Protein AF-A0A512M3W3-F1 (afdb_monomer)

pLDDT: mean 89.57, std 8.47, range [56.0, 97.81]

Mean predicted aligned error: 6.52 Å

Nearest PDB structures (foldseek):
  1sd4-assembly1_B  TM=7.323E-01  e=3.436E-04  Staphylococcus aureus
  5e1w-assembly1_A  TM=5.384E-01  e=1.565E-02  Dehalococcoides mccartyi CBDB1
  4nb5-assembly1_C  TM=4.939E-01  e=6.659E-02  Mycobacterium tuberculosis H37Rv
  8ffz-assembly1_B  TM=5.895E-01  e=1.056E-01  Saccharomyces cerevisiae S288C
  7ane-assembly1_Ap  TM=4.537E-01  e=8.680E-01  Leishmania major

Solvent-accessible surface area (backbone atoms only — not comparable to full-atom values): 6610 Å² total; per-residue (Å²): 109,67,67,30,58,74,58,53,50,36,34,60,65,58,50,42,76,70,42,83,89,52,68,58,73,69,56,45,43,51,56,52,48,53,35,36,76,72,59,52,26,44,79,46,71,50,88,96,50,95,54,56,34,36,30,54,64,62,57,58,70,60,53,47,53,55,50,49,53,50,48,30,57,72,75,30,82,62,32,70,66,55,49,52,52,59,65,63,32,70,87,81,44,75,74,52,71,70,55,52,54,52,51,51,52,57,52,53,64,71,68,56,130

InterPro domains:
  IPR005650 BlaI transcriptional regulatory family [PF03965] (1-108)
  IPR036388 Winged helix-like DNA-binding domain superfamily [G3DSA:1.10.10.10] (1-64)
  IPR036390 Winged helix DNA-binding domain superfamily [SSF46785] (1-110)

Radius of gyration: 19.13 Å; Cα contacts (8 Å, |Δi|>4): 100; chains: 1; bounding box: 44×30×45 Å

Organism: NCBI:txid748831

Sequence (113 aa):
MDILYRLGEATAAQVQSSMTDAPNYSAVRALLGVLVDKGHASVTKAEGARHYLYVPKEPAQKAGKGALKRLMATFFDDSPAALVANLLDPSERRLKPSEVDQLQALIDAHRKP

Foldseek 3Di:
DVQQLVVQKDFLVSVQVPDDVGDDSVVSVVVLVVCVVVQQWPWDDPVVDPTIMIGGPDHSVVVVVVVVCVCCVPPVVVDPVSVVVVVCPVVPDHDDPVVVVVVVVVVVVVVPD

Secondary structure (DSSP, 8-state):
-HHHHHHSSEEHHHHHHTSTT---HHHHHHHHHHHHHTTSEEEEEPTT-SSEEEEESS-HHHHHHHHHHHHHHHHSTT-HHHHHHHHT-TTT----HHHHHHHHHHHHHHH--

Structure (mmCIF, N/CA/C/O backbone):
data_AF-A0A512M3W3-F1
#
_entry.id   AF-A0A512M3W3-F1
#
loop_
_atom_site.group_PDB
_atom_site.id
_atom_site.type_symbol
_atom_site.label_atom_id
_atom_site.label_alt_id
_atom_site.label_comp_id
_atom_site.label_asym_id
_atom_site.label_entity_id
_atom_site.label_seq_id
_atom_site.pdbx_PDB_ins_code
_atom_site.Cartn_x
_atom_site.Cartn_y
_atom_site.Cartn_z
_atom_site.occupancy
_atom_site.B_iso_or_equiv
_atom_site.auth_seq_id
_atom_site.auth_comp_id
_atom_site.auth_asym_id
_atom_site.auth_atom_id
_atom_site.pdbx_PDB_model_num
ATOM 1 N N . MET A 1 1 ? 1.694 -2.899 -6.788 1.00 93.44 1 MET A N 1
ATOM 2 C CA . MET A 1 1 ? 1.236 -1.521 -6.502 1.00 93.44 1 MET A CA 1
ATOM 3 C C . MET A 1 1 ? 1.670 -1.065 -5.123 1.00 93.44 1 MET A C 1
ATOM 5 O O . MET A 1 1 ? 2.252 0.002 -5.031 1.00 93.44 1 MET A O 1
ATOM 9 N N . ASP A 1 2 ? 1.474 -1.868 -4.081 1.00 93.94 2 ASP A N 1
ATOM 10 C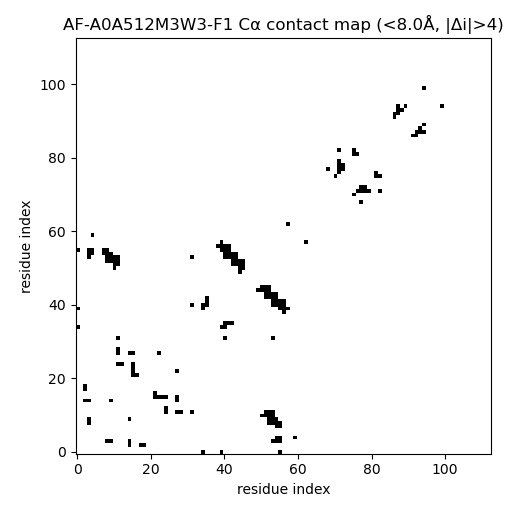 CA . ASP A 1 2 ? 1.754 -1.475 -2.688 1.00 93.94 2 ASP A CA 1
ATOM 11 C C . ASP A 1 2 ? 3.193 -1.006 -2.453 1.00 93.94 2 ASP A C 1
ATOM 13 O O . ASP A 1 2 ? 3.414 -0.007 -1.777 1.00 93.94 2 ASP A O 1
ATOM 17 N N . ILE A 1 3 ? 4.174 -1.660 -3.087 1.00 96.00 3 ILE A N 1
ATOM 18 C CA . ILE A 1 3 ? 5.577 -1.220 -3.053 1.00 96.00 3 ILE A CA 1
ATOM 19 C C . ILE A 1 3 ? 5.735 0.195 -3.633 1.00 96.00 3 ILE A C 1
ATOM 21 O O . ILE A 1 3 ? 6.423 1.014 -3.035 1.00 96.00 3 ILE A O 1
ATOM 25 N N . LEU A 1 4 ? 5.072 0.506 -4.754 1.00 95.69 4 LEU A N 1
ATOM 26 C CA . LEU A 1 4 ? 5.115 1.845 -5.353 1.00 95.69 4 LEU A CA 1
ATOM 27 C C . LEU A 1 4 ? 4.426 2.879 -4.456 1.00 95.69 4 LEU A C 1
ATOM 29 O O . LEU A 1 4 ? 4.946 3.972 -4.292 1.00 95.69 4 LEU A O 1
ATOM 33 N N . TYR A 1 5 ? 3.297 2.534 -3.829 1.00 94.81 5 TYR A N 1
ATOM 34 C CA . TYR A 1 5 ? 2.635 3.428 -2.873 1.00 94.81 5 TYR A CA 1
ATOM 35 C C . TYR A 1 5 ? 3.485 3.704 -1.633 1.00 94.81 5 TYR A C 1
ATOM 37 O O . TYR A 1 5 ? 3.508 4.831 -1.151 1.00 94.81 5 TYR A O 1
ATOM 45 N N . ARG A 1 6 ? 4.194 2.690 -1.129 1.00 93.44 6 ARG A N 1
ATOM 46 C CA . ARG A 1 6 ? 5.075 2.816 0.035 1.00 93.44 6 ARG A CA 1
ATOM 47 C C . ARG A 1 6 ? 6.326 3.643 -0.260 1.00 93.44 6 ARG A C 1
ATOM 49 O O . ARG A 1 6 ? 6.772 4.370 0.618 1.00 93.44 6 ARG A O 1
ATOM 56 N N . LEU A 1 7 ? 6.893 3.512 -1.460 1.00 93.94 7 LEU A N 1
ATOM 57 C CA . LEU A 1 7 ? 8.112 4.222 -1.860 1.00 93.94 7 LEU A CA 1
ATOM 58 C C . LEU A 1 7 ? 7.839 5.578 -2.531 1.00 93.94 7 LEU A C 1
ATOM 60 O O . LEU A 1 7 ? 8.756 6.379 -2.670 1.00 93.94 7 LEU A O 1
ATOM 64 N N . GLY A 1 8 ? 6.600 5.849 -2.946 1.00 92.94 8 GLY A N 1
ATOM 65 C CA . GLY A 1 8 ? 6.223 7.031 -3.728 1.00 92.94 8 GLY A CA 1
ATOM 66 C C . GLY A 1 8 ? 6.611 6.897 -5.201 1.00 92.94 8 GLY A C 1
ATOM 67 O O . GLY A 1 8 ? 5.762 7.020 -6.078 1.00 92.94 8 GLY A O 1
ATOM 68 N N . GLU A 1 9 ? 7.866 6.557 -5.471 1.00 93.12 9 GLU A N 1
ATOM 69 C CA . GLU A 1 9 ? 8.382 6.195 -6.788 1.00 93.12 9 GLU A CA 1
ATOM 70 C C . GLU A 1 9 ? 9.491 5.149 -6.654 1.00 93.12 9 GLU A C 1
ATOM 72 O O . GLU A 1 9 ? 10.166 5.067 -5.627 1.00 93.12 9 GLU A O 1
ATOM 77 N N . ALA A 1 10 ? 9.673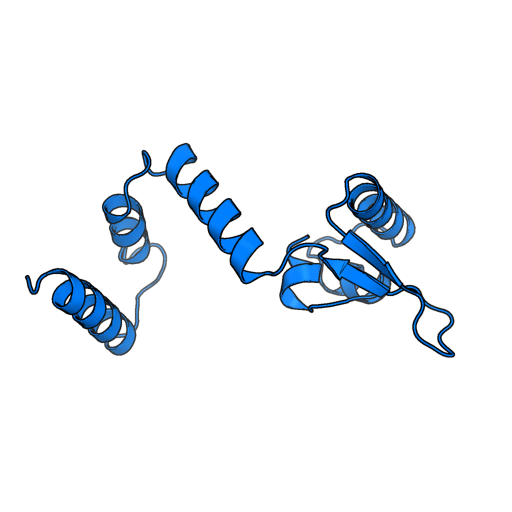 4.307 -7.670 1.00 95.56 10 ALA A N 1
ATOM 78 C CA . ALA A 1 10 ? 10.720 3.291 -7.630 1.00 95.56 10 ALA A CA 1
ATOM 79 C C . ALA A 1 10 ? 11.156 2.831 -9.020 1.00 95.56 10 ALA A C 1
ATOM 81 O O . ALA A 1 10 ? 10.365 2.763 -9.959 1.00 95.56 10 ALA A O 1
ATOM 82 N N . THR A 1 11 ? 12.413 2.420 -9.138 1.00 96.00 11 THR A N 1
ATOM 83 C CA . THR A 1 11 ? 12.915 1.634 -10.269 1.00 96.00 11 THR A CA 1
ATOM 84 C C . THR A 1 11 ? 12.450 0.180 -10.177 1.00 96.00 11 THR A C 1
ATOM 86 O O . THR A 1 11 ? 12.147 -0.331 -9.099 1.00 96.00 11 THR A O 1
ATOM 89 N N . ALA A 1 12 ? 12.486 -0.547 -11.298 1.00 95.31 12 ALA A N 1
ATOM 90 C CA . ALA A 1 12 ? 12.191 -1.984 -11.294 1.00 95.31 12 ALA A CA 1
ATOM 91 C C . ALA A 1 12 ? 13.108 -2.788 -10.349 1.00 95.31 12 ALA A C 1
ATOM 93 O O . ALA A 1 12 ? 12.662 -3.766 -9.757 1.00 95.31 12 ALA A O 1
ATOM 94 N N . ALA A 1 13 ? 14.360 -2.353 -10.167 1.00 95.25 13 ALA A N 1
ATOM 95 C CA . ALA A 1 13 ? 15.301 -3.001 -9.255 1.00 95.25 13 ALA A CA 1
ATOM 96 C C . ALA A 1 13 ? 14.902 -2.796 -7.784 1.00 95.25 13 ALA A C 1
ATOM 98 O O . ALA A 1 13 ? 14.870 -3.758 -7.024 1.00 95.25 13 ALA A O 1
ATOM 99 N N . GLN A 1 14 ? 14.519 -1.571 -7.401 1.00 96.12 14 GLN A N 1
ATOM 100 C CA . GLN A 1 14 ? 14.015 -1.270 -6.052 1.00 96.12 14 GLN A CA 1
ATOM 101 C C . GLN A 1 14 ? 12.701 -2.000 -5.751 1.00 96.12 14 GLN A C 1
ATOM 103 O O . GLN A 1 14 ? 12.470 -2.445 -4.626 1.00 96.12 14 GLN A O 1
ATOM 108 N N . VAL A 1 15 ? 11.834 -2.143 -6.760 1.00 96.81 15 VAL A N 1
ATOM 109 C CA . VAL A 1 15 ? 10.608 -2.933 -6.627 1.00 96.81 15 VAL A CA 1
ATOM 110 C C . VAL A 1 15 ? 10.947 -4.396 -6.367 1.00 96.81 15 VAL A C 1
ATOM 112 O O . VAL A 1 15 ? 10.435 -4.965 -5.408 1.00 96.81 15 VAL A O 1
ATOM 115 N N . GLN A 1 16 ? 11.840 -4.981 -7.169 1.00 97.25 16 GLN A N 1
ATOM 116 C CA . GLN A 1 16 ? 12.267 -6.369 -7.011 1.00 97.25 16 GLN A CA 1
ATOM 117 C C . GLN A 1 16 ? 12.895 -6.621 -5.634 1.00 97.25 16 GLN A C 1
ATOM 119 O O . GLN A 1 16 ? 12.520 -7.575 -4.963 1.00 97.25 16 GLN A O 1
ATOM 124 N N . SER A 1 17 ? 13.796 -5.748 -5.176 1.00 96.88 17 SER A N 1
ATOM 125 C CA . SER A 1 17 ? 14.458 -5.900 -3.872 1.00 96.88 17 SER A CA 1
ATOM 126 C C . SER A 1 17 ? 13.508 -5.758 -2.679 1.00 96.88 17 SER A C 1
ATOM 128 O O . SER A 1 17 ? 13.860 -6.143 -1.571 1.00 96.88 17 SER A O 1
ATOM 130 N N . SER A 1 18 ? 12.324 -5.177 -2.889 1.00 96.69 18 SER A N 1
ATOM 131 C CA . SER A 1 18 ? 11.297 -4.990 -1.857 1.00 96.69 18 SER A CA 1
ATOM 132 C C . SER A 1 18 ? 10.244 -6.106 -1.833 1.00 96.69 18 SER A C 1
ATOM 134 O O . SER A 1 18 ? 9.323 -6.042 -1.015 1.00 96.69 18 SER A O 1
ATOM 136 N N . MET A 1 19 ? 10.316 -7.074 -2.752 1.00 95.69 19 MET A N 1
ATOM 137 C CA . MET A 1 19 ? 9.399 -8.212 -2.826 1.00 95.69 19 MET A CA 1
ATOM 138 C C . MET A 1 19 ? 9.930 -9.382 -1.996 1.00 95.69 19 MET A C 1
ATOM 140 O O . MET A 1 19 ? 11.090 -9.766 -2.121 1.00 95.69 19 MET A O 1
ATOM 144 N N . THR A 1 20 ? 9.057 -9.990 -1.197 1.00 92.31 20 THR A N 1
ATOM 145 C CA . THR A 1 20 ? 9.280 -11.340 -0.668 1.00 92.31 20 THR A CA 1
ATOM 146 C C . THR A 1 20 ? 9.101 -12.336 -1.815 1.00 92.31 20 THR A 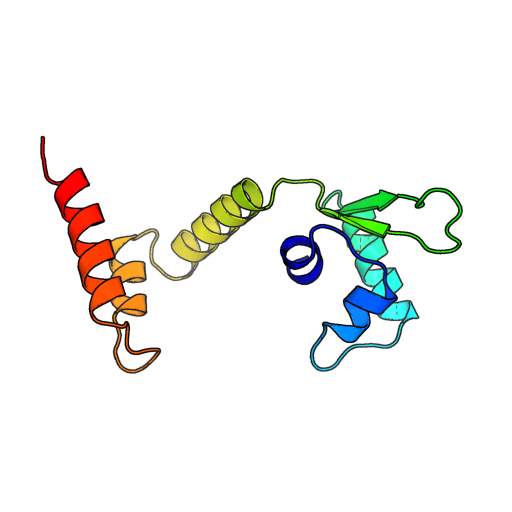C 1
ATOM 148 O O . THR A 1 20 ? 8.158 -12.185 -2.589 1.00 92.31 20 THR A O 1
ATOM 151 N N . ASP A 1 21 ? 10.014 -13.300 -1.959 1.00 91.19 21 ASP A N 1
ATOM 152 C CA . ASP A 1 21 ? 10.022 -14.293 -3.049 1.00 91.19 21 ASP A CA 1
ATOM 153 C C . ASP A 1 21 ? 9.927 -13.667 -4.452 1.00 91.19 21 ASP A C 1
ATOM 155 O O . ASP A 1 21 ? 9.090 -14.015 -5.288 1.00 91.19 21 ASP A O 1
ATOM 159 N N . ALA A 1 22 ? 10.795 -12.683 -4.700 1.00 92.19 22 ALA A N 1
ATOM 160 C CA . ALA A 1 22 ? 10.767 -11.887 -5.917 1.00 92.19 22 ALA A CA 1
ATOM 161 C C . ALA A 1 22 ? 10.982 -12.739 -7.187 1.00 92.19 22 ALA A C 1
ATOM 163 O O . ALA A 1 22 ? 11.938 -13.520 -7.254 1.00 92.19 22 ALA A O 1
ATOM 164 N N . PRO A 1 23 ? 10.183 -12.532 -8.253 1.00 94.81 23 PRO A N 1
ATOM 165 C CA . PRO A 1 23 ? 10.486 -13.121 -9.545 1.00 94.81 23 PRO A CA 1
ATOM 166 C C . PRO A 1 23 ? 11.731 -12.455 -10.153 1.00 94.81 23 PRO A C 1
ATOM 168 O O . PRO A 1 23 ? 12.278 -11.472 -9.638 1.00 94.81 23 PRO A O 1
ATOM 171 N N . ASN A 1 24 ? 12.192 -12.983 -11.287 1.00 96.75 24 ASN A N 1
ATOM 172 C CA . ASN A 1 24 ? 13.324 -12.389 -11.992 1.00 96.75 24 ASN A CA 1
ATOM 173 C C . ASN A 1 24 ? 13.020 -10.951 -12.470 1.00 96.75 24 ASN A C 1
ATOM 175 O O . ASN A 1 24 ? 11.870 -10.518 -12.585 1.00 96.75 24 ASN A O 1
ATOM 179 N N . TYR A 1 25 ? 14.078 -10.198 -12.770 1.00 95.25 25 TYR A N 1
ATOM 180 C CA . TYR A 1 25 ? 13.978 -8.774 -13.095 1.00 95.25 25 TYR A CA 1
ATOM 181 C C . TYR A 1 25 ? 13.075 -8.486 -14.308 1.00 95.25 25 TYR A C 1
ATOM 183 O O . TYR A 1 25 ? 12.323 -7.508 -14.312 1.00 95.25 25 TYR A O 1
ATOM 191 N N . SER A 1 26 ? 13.118 -9.335 -15.342 1.00 96.62 26 SER A N 1
ATOM 192 C CA . SER A 1 26 ? 12.284 -9.166 -16.536 1.00 96.62 26 SER A CA 1
ATOM 193 C C . SER A 1 26 ? 10.799 -9.370 -16.231 1.00 96.62 26 SER A C 1
ATOM 195 O O . SER A 1 26 ? 9.980 -8.594 -16.722 1.00 96.62 26 SER A O 1
ATOM 197 N N . ALA A 1 27 ? 10.447 -10.325 -15.369 1.00 97.50 27 ALA A N 1
ATOM 198 C CA . ALA A 1 27 ? 9.079 -10.514 -14.901 1.00 97.50 27 ALA A CA 1
ATOM 199 C C . ALA A 1 27 ? 8.586 -9.319 -14.069 1.00 97.50 27 ALA A C 1
ATOM 201 O O . ALA A 1 27 ? 7.478 -8.837 -14.299 1.00 97.50 27 ALA A O 1
ATOM 202 N N . VAL A 1 28 ? 9.417 -8.769 -13.173 1.00 97.19 28 VAL A N 1
ATOM 203 C CA . VAL A 1 28 ? 9.069 -7.542 -12.428 1.00 97.19 28 VAL A CA 1
ATOM 204 C C . VAL A 1 28 ? 8.797 -6.383 -13.387 1.00 97.19 28 VAL A C 1
ATOM 206 O O . VAL A 1 28 ? 7.793 -5.685 -13.248 1.00 97.19 28 VAL A O 1
ATOM 209 N N . ARG A 1 29 ? 9.648 -6.197 -14.403 1.00 95.88 29 ARG A N 1
ATOM 210 C CA . ARG A 1 29 ? 9.424 -5.179 -15.439 1.00 95.88 29 ARG A CA 1
ATOM 211 C C . ARG A 1 29 ? 8.136 -5.404 -16.224 1.00 95.88 29 ARG A C 1
ATOM 213 O O . ARG A 1 29 ? 7.438 -4.430 -16.486 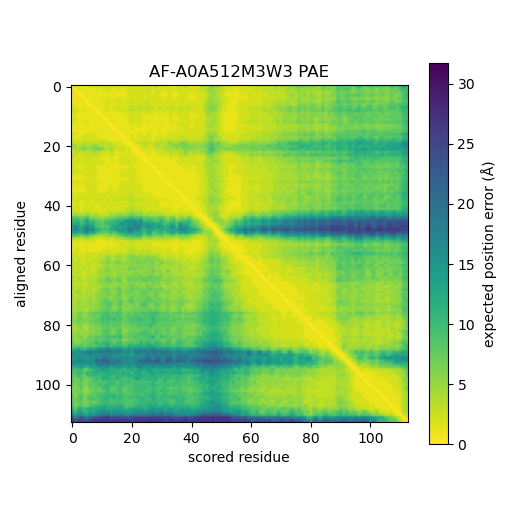1.00 95.88 29 ARG A O 1
ATOM 220 N N . ALA A 1 30 ? 7.819 -6.645 -16.586 1.00 97.19 30 ALA A N 1
ATOM 221 C CA . ALA A 1 30 ? 6.577 -6.966 -17.284 1.00 97.19 30 ALA A CA 1
ATOM 222 C C . ALA A 1 30 ? 5.350 -6.622 -16.424 1.00 97.19 30 ALA A C 1
ATOM 224 O O . ALA A 1 30 ? 4.437 -5.954 -16.900 1.00 97.19 30 ALA A O 1
ATOM 225 N N . LEU A 1 31 ? 5.363 -6.985 -15.136 1.00 96.88 31 LEU A N 1
ATOM 226 C CA . LEU A 1 31 ? 4.296 -6.636 -14.192 1.00 96.88 31 LEU A CA 1
ATOM 227 C C . LEU A 1 31 ? 4.139 -5.119 -14.032 1.00 96.88 31 LEU A C 1
ATOM 229 O O . LEU A 1 31 ? 3.018 -4.615 -14.016 1.00 96.88 31 LEU A O 1
ATOM 233 N N . LEU A 1 32 ? 5.247 -4.378 -13.947 1.00 97.06 32 LEU A N 1
ATOM 234 C CA . LEU A 1 32 ? 5.219 -2.915 -13.912 1.00 97.06 32 LEU A CA 1
ATOM 235 C C . LEU A 1 32 ? 4.661 -2.321 -15.212 1.00 97.06 32 LEU A C 1
ATOM 237 O O . LEU A 1 32 ? 3.865 -1.389 -15.146 1.00 97.06 32 LEU A O 1
ATOM 241 N N . GLY A 1 33 ? 5.010 -2.889 -16.370 1.00 97.06 33 GLY A N 1
ATOM 242 C CA . GLY A 1 33 ? 4.427 -2.524 -17.665 1.00 97.06 33 GLY A CA 1
ATOM 243 C C . GLY A 1 33 ? 2.908 -2.686 -17.675 1.00 97.06 33 GLY A C 1
ATOM 244 O O . GLY A 1 33 ? 2.197 -1.730 -17.956 1.00 97.06 33 GLY A O 1
ATOM 245 N N . VAL A 1 34 ? 2.398 -3.834 -17.215 1.00 97.81 34 VAL A N 1
ATOM 246 C CA . VAL A 1 34 ? 0.949 -4.076 -17.096 1.00 97.81 34 VAL A CA 1
ATOM 247 C C . VAL A 1 34 ? 0.264 -3.032 -16.207 1.00 97.81 34 VAL A C 1
ATOM 249 O O . VAL A 1 34 ? -0.848 -2.598 -16.504 1.00 97.81 34 VAL A O 1
ATOM 252 N N . LEU A 1 35 ? 0.900 -2.607 -15.111 1.00 97.06 35 LEU A N 1
ATOM 253 C CA . LEU A 1 35 ? 0.354 -1.554 -14.246 1.00 97.06 35 LEU A CA 1
ATOM 254 C C . LEU A 1 35 ? 0.322 -0.187 -14.938 1.00 97.06 35 LEU A C 1
ATOM 256 O O . LEU A 1 35 ? -0.606 0.589 -14.702 1.00 97.06 35 LEU A O 1
ATOM 260 N N . VAL A 1 36 ? 1.312 0.107 -15.782 1.00 97.44 36 VAL A N 1
ATOM 261 C CA . VAL A 1 36 ? 1.345 1.331 -16.590 1.00 97.44 36 VAL A CA 1
ATOM 262 C C . VAL A 1 36 ? 0.252 1.306 -17.656 1.00 97.44 36 VAL A C 1
ATOM 264 O O . VAL A 1 36 ? -0.522 2.264 -17.742 1.00 97.44 36 VAL A O 1
ATOM 267 N N . ASP A 1 37 ? 0.133 0.196 -18.385 1.00 97.56 37 ASP A N 1
ATOM 268 C CA . ASP A 1 37 ? -0.856 -0.006 -19.450 1.00 97.56 37 ASP A CA 1
ATOM 269 C C . ASP A 1 37 ? -2.288 0.082 -18.913 1.00 97.56 37 ASP A C 1
ATOM 271 O O . ASP A 1 37 ? -3.149 0.725 -19.508 1.00 97.56 37 ASP A O 1
ATOM 275 N N . LYS A 1 38 ? -2.537 -0.484 -17.725 1.00 96.50 38 LYS A N 1
ATOM 276 C CA . LYS A 1 38 ? -3.830 -0.381 -17.027 1.00 96.50 38 LYS A CA 1
ATOM 277 C C . LYS A 1 38 ? -4.084 0.987 -16.387 1.00 96.50 38 LYS A C 1
ATOM 279 O O . LYS A 1 38 ? -5.140 1.199 -15.798 1.00 96.50 38 LYS A O 1
ATOM 284 N N . GLY A 1 39 ? -3.131 1.914 -16.459 1.00 95.38 39 GLY A N 1
ATOM 285 C CA . GLY A 1 39 ? -3.287 3.261 -15.917 1.00 95.38 39 GLY A CA 1
ATOM 286 C C . GLY A 1 39 ? -3.172 3.363 -14.394 1.00 95.38 39 GLY A C 1
ATOM 287 O O . GLY A 1 39 ? -3.548 4.389 -13.836 1.00 95.38 39 GLY A O 1
ATOM 288 N N . HIS A 1 40 ? -2.622 2.356 -13.712 1.00 95.06 40 HIS A N 1
ATOM 289 C CA . HIS A 1 40 ? -2.369 2.407 -12.267 1.00 95.06 40 HIS A CA 1
ATOM 290 C C . HIS A 1 40 ? -1.036 3.079 -11.922 1.00 95.06 40 HIS A C 1
ATOM 292 O O . HIS A 1 40 ? -0.908 3.699 -10.864 1.00 95.06 40 HIS A O 1
ATOM 298 N N . ALA A 1 41 ? -0.057 2.984 -12.821 1.00 97.12 41 ALA A N 1
ATOM 299 C CA . ALA A 1 41 ? 1.238 3.636 -12.694 1.00 97.12 41 ALA A CA 1
ATOM 300 C C . ALA A 1 41 ? 1.569 4.477 -13.937 1.00 97.12 41 ALA A C 1
ATOM 302 O O . ALA A 1 41 ? 0.995 4.302 -15.015 1.00 97.12 41 ALA A O 1
ATOM 303 N N . SER A 1 42 ? 2.486 5.421 -13.787 1.00 96.12 42 SER A N 1
ATOM 304 C CA . SER A 1 42 ? 3.179 6.097 -14.878 1.00 96.12 42 SER A CA 1
ATOM 305 C C . SER A 1 42 ? 4.649 5.708 -14.846 1.00 96.12 42 SER A C 1
ATOM 307 O O . SER A 1 42 ? 5.173 5.271 -13.821 1.00 96.12 42 SER A O 1
ATOM 309 N N . VAL A 1 43 ? 5.301 5.849 -15.995 1.00 94.69 43 VAL A N 1
ATOM 310 C CA . VAL A 1 43 ? 6.742 5.689 -16.120 1.00 94.69 43 VAL A CA 1
ATOM 311 C C . VAL A 1 43 ? 7.347 7.034 -16.494 1.00 94.69 43 VAL A C 1
ATOM 313 O O . VAL A 1 43 ? 6.875 7.697 -17.418 1.00 94.69 43 VAL A O 1
ATOM 316 N N . THR A 1 44 ? 8.379 7.446 -15.772 1.00 90.50 44 THR A N 1
ATOM 317 C CA . THR A 1 44 ? 9.156 8.652 -16.056 1.00 90.50 44 THR A CA 1
ATOM 318 C C . THR A 1 44 ? 10.627 8.284 -16.183 1.00 90.50 44 THR A C 1
ATOM 320 O O . THR A 1 44 ? 11.098 7.264 -15.670 1.00 90.50 44 THR A O 1
ATOM 323 N N . LYS A 1 45 ? 11.371 9.097 -16.927 1.00 84.69 45 LYS A N 1
ATOM 324 C CA . LYS A 1 45 ? 12.823 8.984 -17.003 1.00 84.69 45 LYS A CA 1
ATOM 325 C C . LYS A 1 45 ? 13.399 10.098 -16.142 1.00 84.69 45 LYS A C 1
ATOM 327 O O . LYS A 1 45 ? 13.127 11.261 -16.422 1.00 84.69 45 LYS A O 1
ATOM 332 N N . ALA A 1 46 ? 14.146 9.746 -15.099 1.00 72.25 46 ALA A N 1
ATOM 333 C CA . ALA A 1 46 ? 14.835 10.752 -14.303 1.00 72.25 46 ALA A CA 1
ATOM 334 C C . ALA A 1 46 ? 15.888 11.465 -15.164 1.00 72.25 46 ALA A C 1
ATOM 336 O O . ALA A 1 46 ? 16.531 10.854 -16.026 1.00 72.25 46 ALA A O 1
ATOM 337 N N . GLU A 1 47 ? 16.037 12.768 -14.955 1.00 72.19 47 GLU A N 1
ATOM 338 C CA . GLU A 1 47 ? 16.953 13.605 -15.723 1.00 72.19 47 GLU A CA 1
ATOM 339 C C . GLU A 1 47 ? 18.397 13.104 -15.542 1.00 72.19 47 GLU A C 1
ATOM 341 O O . GLU A 1 47 ? 18.852 12.858 -14.428 1.00 72.19 47 GLU A O 1
ATOM 346 N N . GLY A 1 48 ? 19.097 12.834 -16.648 1.00 69.38 48 GLY A N 1
ATOM 347 C CA . GLY A 1 48 ? 20.444 12.246 -16.620 1.00 69.38 48 GLY A CA 1
ATOM 348 C C . GLY A 1 48 ? 20.525 10.762 -16.214 1.00 69.38 48 GLY A C 1
ATOM 349 O O . GLY A 1 48 ? 21.603 10.170 -16.288 1.00 69.38 48 GLY A O 1
ATOM 350 N N . ALA A 1 49 ? 19.415 10.114 -15.845 1.00 72.69 49 ALA A N 1
ATOM 351 C CA . ALA A 1 49 ? 19.410 8.715 -15.434 1.00 72.69 49 ALA A CA 1
ATOM 352 C C . ALA A 1 49 ? 19.236 7.744 -16.615 1.00 72.69 49 ALA A C 1
ATOM 354 O O . ALA A 1 49 ? 18.451 7.949 -17.546 1.00 72.69 49 ALA A O 1
ATOM 355 N N . ARG A 1 50 ? 19.936 6.604 -16.540 1.00 76.44 50 ARG A N 1
ATOM 356 C CA . ARG A 1 50 ? 19.737 5.464 -17.457 1.00 76.44 50 ARG A CA 1
ATOM 357 C C . ARG A 1 50 ? 18.532 4.590 -17.089 1.00 76.44 50 ARG A C 1
ATOM 359 O O . ARG A 1 50 ? 18.201 3.683 -17.847 1.00 76.44 50 ARG A O 1
ATOM 366 N N . HIS A 1 51 ? 17.902 4.826 -15.940 1.00 80.19 51 HIS A N 1
ATOM 367 C CA . HIS A 1 51 ? 16.827 3.990 -15.412 1.00 80.19 51 HIS A CA 1
ATOM 368 C C . HIS A 1 51 ? 15.469 4.698 -15.438 1.00 80.19 51 HIS A C 1
ATOM 370 O O . HIS A 1 51 ? 15.374 5.918 -15.327 1.00 80.19 51 HIS A O 1
ATOM 376 N N . TYR A 1 52 ? 14.419 3.893 -15.587 1.00 90.62 52 TYR A N 1
ATOM 377 C CA . TYR A 1 52 ? 13.028 4.327 -15.520 1.00 90.62 52 TYR A CA 1
ATOM 378 C C . TYR A 1 52 ? 12.527 4.289 -14.074 1.00 90.62 52 TYR A C 1
ATOM 380 O O . TYR A 1 52 ? 12.793 3.316 -13.359 1.00 90.62 52 TYR A O 1
ATOM 388 N N . LEU A 1 53 ? 11.778 5.318 -13.683 1.00 94.56 53 LEU A N 1
ATOM 389 C CA . LEU A 1 53 ? 11.033 5.388 -12.431 1.00 94.56 53 LEU A CA 1
ATOM 390 C C . LEU A 1 53 ? 9.559 5.098 -12.701 1.00 94.56 53 LEU A C 1
ATOM 392 O O . LEU A 1 53 ? 8.997 5.550 -13.697 1.00 94.56 53 LEU A O 1
ATOM 396 N N . TYR A 1 54 ? 8.946 4.331 -11.810 1.00 96.19 54 TYR A N 1
ATOM 397 C CA . TYR A 1 54 ? 7.528 4.006 -11.829 1.00 96.19 54 TYR A CA 1
ATOM 398 C C . TYR A 1 54 ? 6.851 4.704 -10.654 1.00 96.19 54 TYR A C 1
ATOM 400 O O . TYR A 1 54 ? 7.308 4.578 -9.517 1.00 96.19 54 TYR A O 1
ATOM 408 N N . VAL A 1 55 ? 5.756 5.410 -10.929 1.00 95.75 55 VAL A N 1
ATOM 409 C CA . VAL A 1 55 ? 5.040 6.250 -9.955 1.00 95.75 55 VAL A CA 1
ATOM 410 C C . VAL A 1 55 ? 3.555 5.872 -9.957 1.00 95.75 55 VAL A C 1
ATOM 412 O O . VAL A 1 55 ? 2.992 5.688 -11.038 1.00 95.75 55 VAL A O 1
ATOM 415 N N . PRO A 1 56 ? 2.876 5.736 -8.802 1.00 96.06 56 PRO A N 1
ATOM 416 C CA . PRO A 1 56 ? 1.424 5.586 -8.769 1.00 96.06 56 PRO A CA 1
ATOM 417 C C . PRO A 1 56 ? 0.725 6.796 -9.403 1.00 96.06 56 PRO A C 1
ATOM 419 O O . PRO A 1 56 ? 1.068 7.939 -9.117 1.00 96.06 56 PRO A O 1
ATOM 422 N N . LYS A 1 57 ? -0.292 6.557 -10.238 1.00 94.88 57 LYS A N 1
ATOM 423 C CA . LYS A 1 57 ? -1.066 7.646 -10.867 1.00 94.88 57 LYS A CA 1
ATOM 424 C C . LYS A 1 57 ? -2.098 8.281 -9.936 1.00 94.88 57 LYS A C 1
ATOM 426 O O . LYS A 1 57 ? -2.466 9.435 -10.129 1.00 94.88 57 LYS A O 1
ATOM 431 N N . GLU A 1 58 ? -2.577 7.539 -8.941 1.00 93.12 58 GLU A N 1
ATOM 432 C CA . GLU A 1 58 ? -3.479 8.068 -7.916 1.00 93.12 58 GLU A CA 1
ATOM 433 C C . GLU A 1 58 ? -2.735 8.359 -6.610 1.00 93.12 58 GLU A C 1
ATOM 435 O O . GLU A 1 58 ? -1.864 7.576 -6.234 1.00 93.12 58 GLU A O 1
ATOM 440 N N . PRO A 1 59 ? -3.120 9.410 -5.862 1.00 90.88 59 PRO A N 1
ATOM 441 C CA . PRO A 1 59 ? -2.591 9.656 -4.525 1.00 90.88 59 PRO A CA 1
ATOM 442 C C . PRO A 1 59 ? -2.845 8.478 -3.579 1.00 90.88 59 PRO A C 1
ATOM 444 O O . PRO A 1 5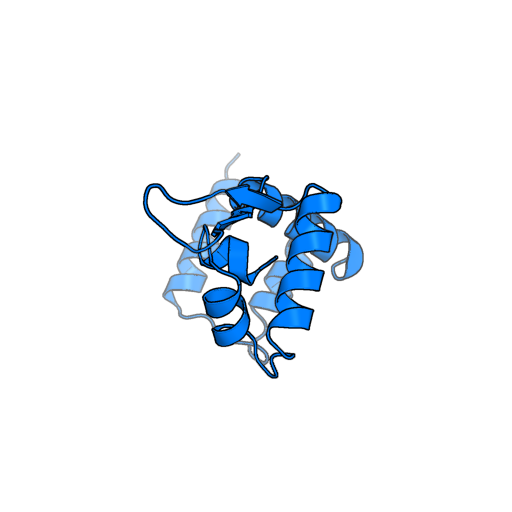9 ? -3.947 7.916 -3.555 1.00 90.88 59 PRO A O 1
ATOM 447 N N . ALA A 1 60 ? -1.858 8.153 -2.741 1.00 88.81 60 ALA A N 1
ATOM 448 C CA . ALA A 1 60 ? -1.927 7.041 -1.790 1.00 88.81 60 ALA A CA 1
ATOM 449 C C . ALA A 1 60 ? -3.156 7.122 -0.870 1.00 88.81 60 ALA A C 1
ATOM 451 O O . ALA A 1 60 ? -3.806 6.114 -0.609 1.00 88.81 60 ALA A O 1
ATOM 452 N N . GLN A 1 61 ? -3.535 8.327 -0.435 1.00 87.06 61 GLN A N 1
ATOM 453 C CA . GLN A 1 61 ? -4.699 8.548 0.425 1.00 87.06 61 GLN A CA 1
ATOM 454 C C . GLN A 1 61 ? -6.005 8.158 -0.279 1.00 87.06 61 GLN A C 1
ATOM 456 O O . GLN A 1 61 ? -6.885 7.552 0.331 1.00 87.06 61 GLN A O 1
ATOM 461 N N . LYS A 1 62 ? -6.138 8.484 -1.570 1.00 89.38 62 LYS A N 1
ATOM 462 C CA . LYS A 1 62 ? -7.328 8.146 -2.360 1.00 89.38 62 LYS A CA 1
ATOM 463 C C . LYS A 1 62 ? -7.387 6.643 -2.632 1.00 89.38 62 LYS A C 1
ATOM 465 O O . LYS A 1 62 ? -8.423 6.021 -2.395 1.00 89.38 62 LYS A O 1
ATOM 470 N N . ALA A 1 63 ? -6.266 6.061 -3.054 1.00 89.44 63 ALA A N 1
ATOM 471 C CA . ALA A 1 63 ? -6.152 4.628 -3.298 1.00 89.44 63 ALA A CA 1
ATOM 472 C C . ALA A 1 63 ? -6.428 3.808 -2.027 1.00 89.44 63 ALA A C 1
ATOM 474 O O . ALA A 1 63 ? -7.185 2.837 -2.071 1.00 89.44 63 ALA A O 1
ATOM 475 N N . GLY A 1 64 ? -5.890 4.253 -0.887 1.00 89.94 64 GLY A N 1
ATOM 476 C CA . GLY A 1 64 ? -6.108 3.657 0.428 1.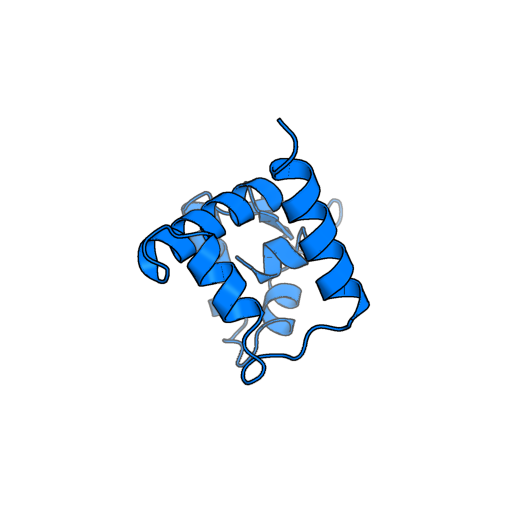00 89.94 64 GLY A CA 1
ATOM 477 C C . GLY A 1 64 ? -7.575 3.685 0.851 1.00 89.94 64 GLY A C 1
ATOM 478 O O . GLY A 1 64 ? -8.112 2.645 1.223 1.00 89.94 64 GLY A O 1
ATOM 479 N N . LYS A 1 65 ? -8.270 4.825 0.706 1.00 89.56 65 LYS A N 1
ATOM 480 C CA . LYS A 1 65 ? -9.723 4.905 0.967 1.00 89.56 65 LYS A CA 1
ATOM 481 C C . LYS A 1 65 ? -10.517 3.929 0.096 1.00 89.56 65 LYS A C 1
ATOM 483 O O . LYS A 1 65 ? -11.411 3.248 0.590 1.00 89.56 65 LYS A O 1
ATOM 488 N N . GLY A 1 66 ? -10.179 3.836 -1.191 1.00 90.06 66 GLY A N 1
ATOM 489 C CA . GLY A 1 66 ? -10.814 2.885 -2.104 1.00 90.06 66 GLY A CA 1
ATOM 490 C C . GLY A 1 66 ? -10.554 1.426 -1.719 1.00 90.06 66 GLY A C 1
ATOM 491 O O . GLY A 1 66 ? -11.466 0.604 -1.787 1.00 90.06 66 GLY A O 1
ATOM 492 N N . ALA A 1 67 ? -9.328 1.101 -1.299 1.00 90.06 67 ALA A N 1
ATOM 493 C CA . ALA A 1 67 ? -8.963 -0.232 -0.825 1.00 90.06 67 ALA A CA 1
ATOM 494 C C . ALA A 1 67 ? -9.704 -0.607 0.463 1.00 90.06 67 ALA A C 1
ATOM 496 O O . ALA A 1 67 ? -10.295 -1.683 0.516 1.00 90.06 67 ALA A O 1
ATOM 497 N N . LEU A 1 68 ? -9.752 0.301 1.442 1.00 90.88 68 LEU A N 1
ATOM 498 C CA . LEU A 1 68 ? -10.481 0.098 2.692 1.00 90.88 68 LEU A CA 1
ATOM 499 C C . LEU A 1 68 ? -11.972 -0.142 2.440 1.00 90.88 68 LEU A C 1
ATOM 501 O O . LEU A 1 68 ? -12.527 -1.093 2.975 1.00 90.88 68 LEU A O 1
ATOM 505 N N . LYS A 1 69 ? -12.599 0.654 1.563 1.00 91.88 69 LYS A N 1
ATOM 506 C CA . LYS A 1 69 ? -14.009 0.467 1.192 1.00 91.88 69 LYS A CA 1
ATOM 507 C C . LYS A 1 69 ? -14.273 -0.929 0.621 1.00 91.88 69 LYS A C 1
ATOM 509 O O . LYS A 1 69 ? -15.254 -1.565 0.986 1.00 91.88 69 LYS A O 1
ATOM 514 N N . ARG A 1 70 ? -13.400 -1.423 -0.265 1.00 92.50 70 ARG A N 1
ATOM 515 C CA . ARG A 1 70 ? -13.531 -2.784 -0.814 1.00 92.50 70 ARG A CA 1
ATOM 516 C C . ARG A 1 70 ? -13.355 -3.847 0.265 1.00 92.50 70 ARG A C 1
ATOM 518 O O . ARG A 1 70 ? -14.127 -4.796 0.294 1.00 92.50 70 ARG A O 1
ATOM 525 N N . LEU A 1 71 ? -12.364 -3.681 1.136 1.00 92.00 71 LEU A N 1
ATOM 526 C CA . LEU A 1 71 ? -12.095 -4.601 2.238 1.00 92.00 71 LEU A CA 1
ATOM 527 C C . LEU A 1 71 ? -13.290 -4.682 3.196 1.00 92.00 71 LEU A C 1
ATOM 529 O O . LEU A 1 71 ? -13.737 -5.782 3.500 1.00 92.00 71 LEU A O 1
ATOM 533 N N . MET A 1 72 ? -13.859 -3.538 3.582 1.00 93.00 72 MET A N 1
ATOM 534 C CA . MET A 1 72 ? -15.060 -3.474 4.417 1.00 93.00 72 MET A CA 1
ATOM 535 C C . MET A 1 72 ? -16.250 -4.186 3.771 1.00 93.00 72 MET A C 1
ATOM 537 O O . MET A 1 72 ? -16.851 -5.057 4.392 1.00 93.00 72 MET A O 1
ATOM 541 N N . ALA A 1 73 ? -16.547 -3.865 2.510 1.00 92.94 73 ALA A N 1
ATOM 542 C CA . ALA A 1 73 ? -17.668 -4.463 1.790 1.00 92.94 73 ALA A CA 1
ATOM 543 C 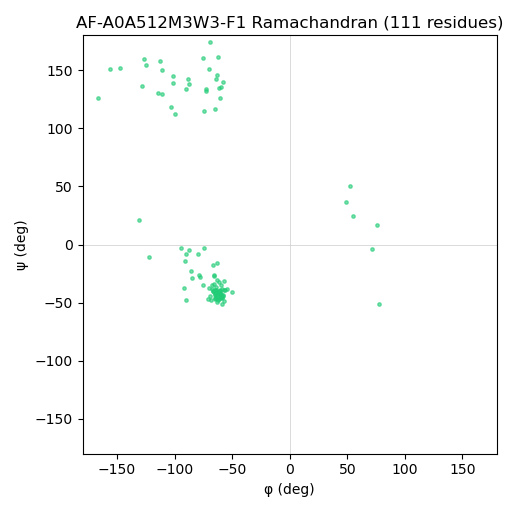C . ALA A 1 73 ? -17.501 -5.975 1.542 1.00 92.94 73 ALA A C 1
ATOM 545 O O . ALA A 1 73 ? -18.492 -6.674 1.380 1.00 92.94 73 ALA A O 1
ATOM 546 N N . THR A 1 74 ? -16.263 -6.479 1.483 1.00 93.62 74 THR A N 1
ATOM 547 C CA . THR A 1 74 ? -15.985 -7.891 1.161 1.00 93.62 74 THR A CA 1
ATOM 548 C C . THR A 1 74 ? -15.894 -8.773 2.404 1.00 93.62 74 THR A C 1
ATOM 550 O O . THR A 1 74 ? -16.313 -9.924 2.354 1.00 93.62 74 THR A O 1
ATOM 553 N N . PHE A 1 75 ? -15.315 -8.265 3.496 1.00 92.44 75 PHE A N 1
ATOM 554 C CA . PHE A 1 75 ? -14.925 -9.092 4.648 1.00 92.44 75 PHE A CA 1
ATOM 555 C C . PHE A 1 75 ? -15.562 -8.674 5.973 1.00 92.44 75 PHE A C 1
ATOM 557 O O . PHE A 1 75 ? -15.435 -9.400 6.952 1.00 92.44 75 PHE A O 1
ATOM 564 N N . PHE A 1 76 ? -16.213 -7.511 6.024 1.00 92.38 76 PHE A N 1
ATOM 565 C CA . PHE A 1 76 ? -16.727 -6.942 7.270 1.00 92.38 76 PHE A CA 1
ATOM 566 C C . PHE A 1 76 ? -18.184 -6.490 7.154 1.00 92.38 76 PHE A C 1
ATOM 568 O O . PHE A 1 76 ? -18.599 -5.637 7.931 1.00 92.38 76 PHE A O 1
ATOM 575 N N . ASP A 1 77 ? -18.944 -7.008 6.183 1.00 90.19 77 ASP A N 1
ATOM 576 C CA . ASP A 1 77 ? -20.359 -6.663 5.955 1.00 90.19 77 ASP A CA 1
ATOM 577 C C . ASP A 1 77 ? -20.623 -5.145 5.927 1.00 90.19 77 ASP A C 1
ATOM 579 O O . ASP A 1 77 ? -21.624 -4.650 6.442 1.00 90.19 77 ASP A O 1
ATOM 583 N N . ASP A 1 78 ? -19.671 -4.391 5.366 1.00 90.81 78 ASP A N 1
ATOM 584 C CA . ASP A 1 78 ? -19.670 -2.923 5.328 1.00 90.81 78 ASP A CA 1
ATOM 585 C C . ASP A 1 78 ? -19.793 -2.248 6.718 1.00 90.81 78 ASP A C 1
ATOM 587 O O . ASP A 1 78 ? -20.209 -1.097 6.837 1.00 90.81 78 ASP A O 1
ATOM 591 N N . SER A 1 79 ? -19.396 -2.950 7.789 1.00 91.62 79 SER A N 1
ATOM 592 C CA . SER A 1 79 ? -19.489 -2.509 9.185 1.00 91.62 79 SER A CA 1
ATOM 593 C C . SER A 1 79 ? -18.154 -1.964 9.714 1.00 91.62 79 SER A C 1
ATOM 595 O O . SER A 1 79 ? -17.213 -2.729 9.960 1.00 91.62 79 SER A O 1
ATOM 597 N N . PRO A 1 80 ? -18.057 -0.647 9.997 1.00 88.81 80 PRO A N 1
ATOM 598 C CA . PRO A 1 80 ? -16.892 -0.075 10.674 1.00 88.81 80 PRO A CA 1
ATOM 599 C C . PRO A 1 80 ? -16.659 -0.681 12.063 1.00 88.81 80 PRO A C 1
ATOM 601 O O . PRO A 1 80 ? -15.517 -0.853 12.480 1.00 88.81 80 PRO A O 1
ATOM 604 N N . ALA A 1 81 ? -17.736 -1.027 12.776 1.00 88.75 81 ALA A N 1
ATOM 605 C CA . ALA A 1 81 ? -17.647 -1.611 14.110 1.00 88.75 81 ALA A CA 1
ATOM 606 C C . ALA A 1 81 ? -17.017 -3.012 14.080 1.00 88.75 81 ALA A C 1
ATOM 608 O O . ALA A 1 81 ? -16.188 -3.317 14.934 1.00 88.75 81 ALA A O 1
ATOM 609 N N . ALA A 1 82 ? -17.353 -3.835 13.078 1.00 88.56 82 ALA A N 1
ATOM 610 C CA . ALA A 1 82 ? -16.758 -5.161 12.906 1.00 88.56 82 ALA A CA 1
ATOM 611 C C . ALA A 1 82 ? -15.248 -5.075 12.627 1.00 88.56 82 ALA A C 1
ATOM 613 O O . ALA A 1 82 ? -14.465 -5.827 13.206 1.00 88.56 82 ALA A O 1
ATOM 614 N N . LEU A 1 83 ? -14.829 -4.109 11.803 1.00 88.31 83 LEU A N 1
ATOM 615 C CA . LEU A 1 83 ? -13.414 -3.851 11.542 1.00 88.31 83 LEU A CA 1
ATOM 616 C C . LEU A 1 83 ? -12.664 -3.433 12.817 1.00 88.31 83 LEU A C 1
ATOM 618 O O . LEU A 1 83 ? -11.600 -3.972 13.111 1.00 88.31 83 LEU A O 1
ATOM 622 N N . VAL A 1 84 ? -13.215 -2.490 13.589 1.00 87.06 84 VAL A N 1
ATOM 623 C CA . VAL A 1 84 ? -12.597 -2.035 14.847 1.00 87.06 84 VAL A CA 1
ATOM 624 C C . VAL A 1 84 ? -12.528 -3.167 15.871 1.00 87.06 84 VAL A C 1
ATOM 626 O O . VAL A 1 84 ? -11.504 -3.319 16.528 1.00 87.06 84 VAL A O 1
ATOM 629 N N . ALA A 1 85 ? -13.570 -3.994 15.980 1.00 86.12 85 ALA A N 1
ATOM 630 C CA . ALA A 1 85 ? -13.562 -5.155 16.865 1.00 86.12 85 ALA A CA 1
ATOM 631 C C . ALA A 1 85 ? -12.440 -6.142 16.505 1.00 86.12 85 ALA A C 1
ATOM 633 O O . ALA A 1 85 ? -11.738 -6.604 17.398 1.00 86.12 85 ALA A O 1
ATOM 634 N N . ASN A 1 86 ? -12.221 -6.401 15.211 1.00 86.38 86 ASN A N 1
ATOM 635 C CA . ASN A 1 86 ? -11.123 -7.251 14.752 1.00 86.38 86 ASN A CA 1
ATOM 636 C C . ASN A 1 86 ? -9.740 -6.644 15.062 1.00 86.38 86 ASN A C 1
ATOM 638 O O . ASN A 1 86 ? -8.850 -7.357 15.508 1.00 86.38 86 ASN A O 1
ATOM 642 N N . LEU A 1 87 ? -9.572 -5.324 14.918 1.00 82.12 87 LEU A N 1
ATOM 643 C CA . LEU A 1 87 ? -8.328 -4.633 15.296 1.00 82.12 87 LEU A CA 1
ATOM 644 C C . LEU A 1 87 ? -8.043 -4.670 16.805 1.00 82.12 87 LEU A C 1
ATOM 646 O O . LEU A 1 87 ? -6.886 -4.566 17.211 1.00 82.12 87 LEU A O 1
ATOM 650 N N . LEU A 1 88 ? -9.089 -4.771 17.627 1.00 82.50 88 LEU A N 1
ATOM 651 C CA . LEU A 1 88 ? -8.995 -4.868 19.082 1.00 82.50 88 LEU A CA 1
ATOM 652 C C . LEU A 1 88 ? -8.831 -6.312 19.573 1.00 82.50 88 LEU A C 1
ATOM 654 O O . LEU A 1 88 ? -8.641 -6.507 20.776 1.00 82.50 88 LEU A O 1
ATOM 658 N N . ASP A 1 89 ? -8.894 -7.307 18.681 1.00 80.38 89 ASP A N 1
ATOM 659 C CA . ASP A 1 89 ? -8.756 -8.711 19.050 1.00 80.38 89 ASP A CA 1
ATOM 660 C C . ASP A 1 89 ? -7.336 -8.982 19.596 1.00 80.38 89 ASP A C 1
ATOM 662 O O . ASP A 1 89 ? -6.339 -8.846 18.873 1.00 80.38 89 ASP A O 1
ATOM 666 N N . PRO A 1 90 ? -7.202 -9.388 20.875 1.00 67.81 90 PRO A N 1
ATOM 667 C CA . PRO A 1 90 ? -5.903 -9.624 21.499 1.00 67.81 90 PRO A CA 1
ATOM 668 C C . PRO A 1 90 ? -5.083 -10.748 20.854 1.00 67.81 90 PRO A C 1
ATOM 670 O O . PRO A 1 90 ? -3.891 -10.854 21.161 1.00 67.81 90 PRO A O 1
ATOM 673 N N . SER A 1 91 ? -5.709 -11.603 20.036 1.00 74.06 91 SER A N 1
ATOM 674 C CA . SER A 1 91 ? -5.058 -12.718 19.342 1.00 74.06 91 SER A CA 1
ATOM 675 C C . SER A 1 91 ? -4.258 -12.286 18.108 1.00 74.06 91 SER A C 1
ATOM 677 O O . SER A 1 91 ? -3.245 -12.913 17.805 1.00 74.06 91 SER A O 1
ATOM 679 N N . GLU A 1 92 ? -4.643 -11.187 17.457 1.00 68.00 92 GLU A N 1
ATOM 680 C CA . GLU A 1 92 ? -3.994 -10.673 16.243 1.00 68.00 92 GLU A CA 1
ATOM 681 C C . GLU A 1 92 ? -2.866 -9.688 16.584 1.00 68.00 92 GLU A C 1
ATOM 683 O O . GLU A 1 92 ? -1.742 -9.788 16.080 1.00 68.00 92 GLU A O 1
ATOM 688 N N . ARG A 1 93 ? -3.138 -8.720 17.475 1.00 67.19 93 ARG A N 1
ATOM 689 C CA . ARG A 1 93 ? -2.144 -7.735 17.927 1.00 67.19 93 ARG A CA 1
ATOM 690 C C . ARG A 1 93 ? -2.631 -6.976 19.156 1.00 67.19 93 ARG A C 1
ATOM 692 O O . ARG A 1 93 ? -3.664 -6.322 19.126 1.00 67.19 93 ARG A O 1
ATOM 699 N N . ARG A 1 94 ? -1.837 -6.958 20.231 1.00 73.81 94 ARG A N 1
ATOM 700 C CA . ARG A 1 94 ? -2.143 -6.101 21.387 1.00 73.81 94 ARG A CA 1
ATOM 701 C C . ARG A 1 94 ? -1.826 -4.644 21.062 1.00 73.81 94 ARG A C 1
ATOM 703 O O . ARG A 1 94 ? -0.657 -4.301 20.873 1.00 73.81 94 ARG A O 1
ATOM 710 N N . LEU A 1 95 ? -2.857 -3.804 21.030 1.00 78.50 95 LEU A N 1
ATOM 711 C CA . LEU A 1 95 ? -2.688 -2.354 20.997 1.00 78.50 95 LEU A CA 1
ATOM 712 C C . LEU A 1 95 ? -1.994 -1.872 22.269 1.00 78.50 95 LEU A C 1
ATOM 714 O O . LEU A 1 95 ? -2.199 -2.401 23.367 1.00 78.50 95 LEU A O 1
ATOM 718 N N . LYS A 1 96 ? -1.177 -0.835 22.123 1.00 86.62 96 LYS A N 1
ATOM 719 C CA . LYS A 1 96 ? -0.623 -0.120 23.269 1.00 86.62 96 LYS A CA 1
ATOM 720 C C . LYS A 1 96 ? -1.742 0.667 23.959 1.00 86.62 96 LYS A C 1
ATOM 722 O O . LYS A 1 96 ? -2.638 1.154 23.270 1.00 86.62 96 LYS A O 1
ATOM 727 N N . PRO A 1 97 ? -1.658 0.896 25.281 1.00 85.81 97 PRO A N 1
ATOM 728 C CA . PRO A 1 97 ? -2.638 1.721 25.994 1.00 85.81 97 PRO A CA 1
ATOM 729 C C . PRO A 1 97 ? -2.883 3.083 25.325 1.00 85.81 97 PRO A C 1
ATOM 731 O O . PRO A 1 97 ? -4.023 3.478 25.124 1.00 85.81 97 PRO A O 1
ATOM 734 N N . SER A 1 98 ? -1.821 3.732 24.838 1.00 88.94 98 SER A N 1
ATOM 735 C CA . SER A 1 98 ? -1.919 5.014 24.131 1.00 88.94 98 SER A CA 1
ATOM 736 C C . SER A 1 98 ? -2.718 4.958 22.823 1.00 88.94 98 SER A C 1
ATOM 738 O O . SER A 1 98 ? -3.303 5.958 22.423 1.00 88.94 98 SER A O 1
ATOM 740 N N . GLU A 1 99 ? -2.711 3.822 22.120 1.00 87.88 99 GLU A N 1
ATOM 741 C CA . GLU A 1 99 ? -3.483 3.642 20.881 1.00 87.88 99 GLU A CA 1
ATOM 742 C C . GLU A 1 99 ? -4.970 3.445 21.205 1.00 87.88 99 GLU A C 1
ATOM 744 O O . GLU A 1 99 ? -5.830 3.962 20.495 1.00 87.88 99 G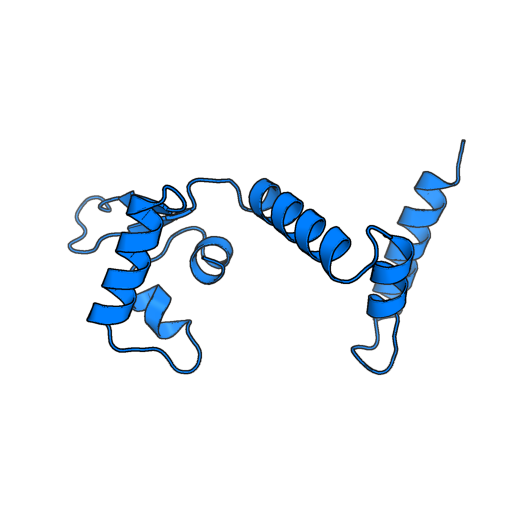LU A O 1
ATOM 749 N N . VAL A 1 100 ? -5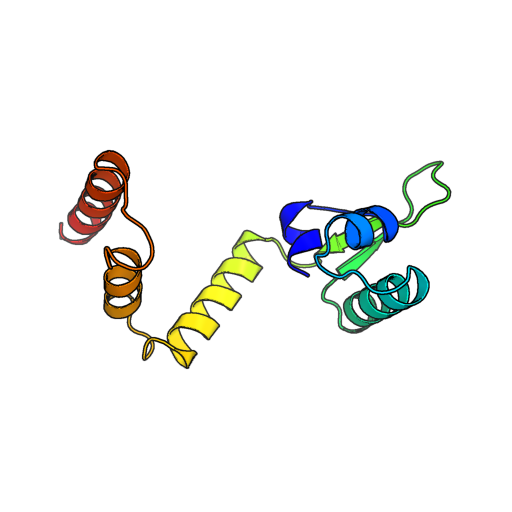.275 2.769 22.319 1.00 87.25 100 VAL A N 1
ATOM 750 C CA . VAL A 1 100 ? -6.647 2.626 22.830 1.00 87.25 100 VAL A CA 1
ATOM 751 C C . VAL A 1 100 ? -7.218 3.987 23.232 1.00 87.25 100 VAL A C 1
ATOM 753 O O . VAL A 1 100 ? -8.321 4.328 22.807 1.00 87.25 100 VAL A O 1
ATOM 756 N N . ASP A 1 101 ? -6.452 4.799 23.964 1.00 90.12 101 ASP A N 1
ATOM 757 C CA . ASP A 1 101 ? -6.879 6.144 24.374 1.00 90.12 101 ASP A CA 1
ATOM 758 C C . ASP A 1 101 ? -7.165 7.052 23.164 1.00 90.12 101 ASP A C 1
ATOM 760 O O . ASP A 1 101 ? -8.149 7.794 23.143 1.00 90.12 101 ASP A O 1
ATOM 764 N N . GLN A 1 102 ? -6.338 6.964 22.115 1.00 89.69 102 GLN A N 1
ATOM 765 C CA . GLN A 1 102 ? -6.551 7.699 20.864 1.00 89.69 102 GLN A CA 1
ATOM 766 C C . GLN A 1 102 ? -7.838 7.271 20.149 1.00 89.69 102 GLN A C 1
ATOM 768 O O . GLN A 1 102 ? -8.592 8.127 19.681 1.00 89.69 102 GLN A O 1
ATOM 773 N N . LEU A 1 103 ? -8.110 5.964 20.072 1.00 88.75 103 LEU A N 1
ATOM 774 C CA . LEU A 1 103 ? -9.348 5.450 19.482 1.00 88.75 103 LEU A CA 1
ATOM 775 C C . LEU A 1 103 ? -10.576 5.902 20.278 1.00 88.75 103 LEU A C 1
ATOM 777 O O . LEU A 1 103 ? -11.557 6.349 19.683 1.00 88.75 103 LEU A O 1
ATOM 781 N N . GLN A 1 104 ? -10.504 5.850 21.610 1.00 89.69 104 GLN A N 1
ATOM 782 C CA . GLN A 1 104 ? -11.581 6.305 22.486 1.00 89.69 104 GLN A CA 1
ATOM 783 C C . GLN A 1 104 ? -11.885 7.794 22.268 1.00 89.69 104 GLN A C 1
ATOM 785 O O . GLN A 1 104 ? -13.043 8.162 22.074 1.00 89.69 104 GLN A O 1
ATOM 790 N N . ALA A 1 105 ? -10.853 8.641 22.183 1.00 92.19 105 ALA A N 1
ATOM 791 C CA . ALA A 1 105 ? -11.021 10.068 21.912 1.00 92.19 105 ALA A CA 1
ATOM 792 C C . ALA A 1 105 ? -11.696 10.346 20.554 1.00 92.19 105 ALA A C 1
ATOM 794 O O . ALA A 1 105 ? -12.543 11.237 20.458 1.00 92.19 105 ALA A O 1
ATOM 795 N N . LEU A 1 106 ? -11.363 9.578 19.508 1.00 90.31 106 LEU A N 1
ATOM 796 C CA . LEU A 1 106 ? -12.003 9.699 18.192 1.00 90.31 106 LEU A CA 1
ATOM 797 C C . LEU A 1 106 ? -13.487 9.311 18.233 1.00 90.31 106 LEU A C 1
ATOM 799 O O . LEU A 1 106 ? -14.309 9.986 17.610 1.00 90.31 106 LEU A O 1
ATOM 803 N N . ILE A 1 107 ? -13.832 8.253 18.972 1.00 89.38 107 ILE A N 1
ATOM 804 C CA . ILE A 1 107 ? -15.220 7.812 19.168 1.00 89.38 107 ILE A CA 1
ATOM 805 C C . ILE A 1 107 ? -16.010 8.876 19.934 1.00 89.38 107 ILE A C 1
ATOM 807 O O . ILE A 1 107 ? -17.104 9.256 19.515 1.00 89.38 107 ILE A O 1
ATOM 811 N N . ASP A 1 108 ? -15.446 9.399 21.021 1.00 92.88 108 ASP A N 1
ATOM 812 C CA . ASP A 1 108 ? -16.107 10.400 21.859 1.00 92.88 108 ASP A CA 1
ATOM 813 C C . ASP A 1 108 ? -16.316 11.728 21.120 1.00 92.88 108 ASP A C 1
ATOM 815 O O . ASP A 1 108 ? -17.351 12.375 21.293 1.00 92.88 108 ASP A O 1
ATOM 819 N N . ALA A 1 109 ? -15.388 12.106 20.234 1.00 90.62 109 ALA A N 1
ATOM 820 C CA . ALA A 1 109 ? -15.542 13.268 19.360 1.00 90.62 109 ALA A CA 1
ATOM 821 C C . ALA A 1 109 ? -16.744 13.145 18.405 1.00 90.62 109 ALA A C 1
ATOM 823 O O . ALA A 1 109 ? -17.376 14.154 18.111 1.00 90.62 109 ALA A O 1
ATOM 824 N N . HIS A 1 110 ? -17.088 11.930 17.963 1.00 85.31 110 HIS A N 1
ATOM 825 C CA . HIS A 1 110 ? -18.247 11.668 17.097 1.00 85.31 110 HIS A CA 1
ATOM 826 C C . HIS A 1 110 ? -19.539 11.362 17.875 1.00 85.31 110 HIS A C 1
ATOM 828 O O . HIS A 1 110 ? -20.605 11.258 17.272 1.00 85.31 110 HIS A O 1
ATOM 834 N N . ARG A 1 111 ? -19.463 11.198 19.205 1.00 83.56 111 ARG A N 1
ATOM 835 C CA . ARG A 1 111 ? -20.630 11.033 20.090 1.00 83.56 111 ARG A CA 1
ATOM 836 C C . ARG A 1 111 ? -21.238 12.353 20.542 1.00 83.56 111 ARG A C 1
ATOM 838 O O . ARG A 1 111 ? -22.392 12.358 20.969 1.00 83.56 111 ARG A O 1
ATOM 845 N N . LYS A 1 112 ? -20.467 13.441 20.529 1.00 57.16 112 LYS A N 1
ATOM 846 C CA . LYS A 1 112 ? -20.996 14.759 20.885 1.00 57.16 112 LYS A CA 1
ATOM 847 C C . LYS A 1 112 ? -21.903 15.262 19.749 1.00 57.16 112 LYS A C 1
ATOM 849 O O . LYS A 1 112 ? -21.496 15.137 18.596 1.00 57.16 112 LYS A O 1
ATOM 854 N N . PRO A 1 113 ? -23.116 15.750 20.073 1.00 56.00 113 PRO A N 1
ATOM 855 C CA . PRO A 1 113 ? -24.082 16.232 19.087 1.00 56.00 113 PRO A CA 1
ATOM 856 C C . PRO A 1 113 ? -23.580 17.459 18.323 1.00 56.00 113 PRO A C 1
ATOM 858 O O . PRO A 1 113 ? -22.772 18.227 18.899 1.00 56.00 113 PRO A O 1
#